Protein AF-A0A0S2EX19-F1 (afdb_monomer_lite)

Radius of gyration: 13.66 Å; chains: 1; bounding box: 35×27×42 Å

pLDDT: mean 86.7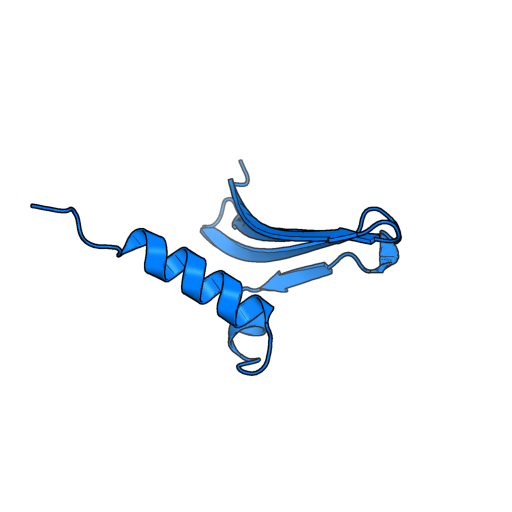5, std 10.0, range [54.12, 96.38]

Sequence (75 aa):
MRQSALLGTRMSSIRDCAWFLEQDEDGALFVSYENDDDPSDNWRKPLAEVLADQKSSTAKMVQERVNRMFERRKV

Secondary structure (DSSP, 8-state):
--EEEEEEEEE-SS-EEEEEEEE-TT--EEEEEEESS-GGG-EEEEHHHHHH-TT-HHHHHHHHHHHHHHS----

Foldseek 3Di:
DKDKDWLDWDDDPQWTKTKIWIADPVRFIKIWIQIPNDRVPTDIGGPVVVCVPVVDPSVVSVVVVVVVVVPDDPD

Structure (mmCIF, N/CA/C/O backbone):
data_AF-A0A0S2EX19-F1
#
_entry.id   AF-A0A0S2EX19-F1
#
loop_
_atom_site.group_PDB
_atom_site.id
_atom_site.type_symbol
_atom_site.label_atom_id
_atom_site.label_alt_id
_atom_site.label_comp_id
_atom_site.label_asym_id
_atom_site.label_entity_id
_atom_site.label_seq_id
_atom_site.pdbx_PDB_ins_code
_atom_site.Cartn_x
_atom_site.Cartn_y
_atom_site.Cartn_z
_atom_site.occupancy
_atom_site.B_iso_or_equiv
_atom_site.auth_seq_id
_atom_site.auth_comp_id
_atom_site.auth_asym_id
_atom_site.auth_atom_id
_atom_site.pdbx_PDB_model_num
ATOM 1 N N . MET A 1 1 ? -16.350 5.749 -6.569 1.00 65.44 1 MET A N 1
ATOM 2 C CA . MET A 1 1 ? -15.180 6.645 -6.645 1.00 65.44 1 MET A CA 1
ATOM 3 C C . MET A 1 1 ? -14.089 6.057 -5.772 1.00 65.44 1 MET A C 1
ATOM 5 O O . MET A 1 1 ? -14.345 5.813 -4.599 1.00 65.44 1 MET A O 1
ATOM 9 N N . ARG A 1 2 ? -12.912 5.793 -6.341 1.00 81.94 2 ARG A N 1
ATOM 10 C CA . ARG A 1 2 ? -11.777 5.205 -5.622 1.00 81.94 2 ARG A CA 1
ATOM 11 C C . ARG A 1 2 ? -11.147 6.229 -4.683 1.00 81.94 2 ARG A C 1
ATOM 13 O O . ARG A 1 2 ? -10.947 7.372 -5.089 1.00 81.94 2 ARG A O 1
ATOM 20 N N . GLN A 1 3 ? -10.849 5.829 -3.452 1.00 91.19 3 GLN A N 1
ATOM 21 C CA . GLN A 1 3 ? -10.140 6.680 -2.496 1.00 91.19 3 GLN A CA 1
ATOM 22 C C . GLN A 1 3 ? -8.683 6.243 -2.410 1.00 91.19 3 GLN A C 1
ATOM 24 O O . GLN A 1 3 ? -8.399 5.048 -2.384 1.00 91.19 3 GLN A O 1
ATOM 29 N N . SER A 1 4 ? -7.763 7.200 -2.346 1.00 93.31 4 SER A N 1
ATOM 30 C CA . SER A 1 4 ? -6.342 6.925 -2.155 1.00 93.31 4 SER A CA 1
ATOM 31 C C . SER A 1 4 ? -5.747 7.832 -1.082 1.00 93.31 4 SER A C 1
ATOM 33 O O . SER A 1 4 ? -6.164 8.975 -0.882 1.00 93.31 4 SER A O 1
ATOM 35 N N . ALA A 1 5 ? -4.774 7.299 -0.352 1.00 91.31 5 ALA A N 1
ATOM 36 C CA . ALA A 1 5 ? -4.009 8.015 0.652 1.00 91.31 5 ALA A CA 1
ATOM 37 C C . ALA A 1 5 ? -2.520 7.725 0.463 1.00 91.31 5 ALA A C 1
ATOM 39 O O . ALA A 1 5 ? -2.109 6.568 0.437 1.00 91.31 5 ALA A O 1
ATOM 40 N N . LEU A 1 6 ? -1.705 8.776 0.383 1.00 91.94 6 LEU A N 1
ATOM 41 C CA . LEU A 1 6 ? -0.254 8.646 0.287 1.00 91.94 6 LEU A CA 1
ATOM 42 C C . LEU A 1 6 ? 0.318 8.003 1.562 1.00 91.94 6 LEU A C 1
ATOM 44 O O . LEU A 1 6 ? 0.062 8.472 2.676 1.00 91.94 6 LEU A O 1
ATOM 48 N N . LEU A 1 7 ? 1.102 6.940 1.384 1.00 91.06 7 LEU A N 1
ATOM 49 C CA . LEU A 1 7 ? 1.837 6.255 2.448 1.00 91.06 7 LEU A CA 1
ATOM 50 C C . LEU A 1 7 ? 3.241 6.835 2.611 1.00 91.06 7 LEU A C 1
ATOM 52 O O . LEU A 1 7 ? 3.666 7.112 3.731 1.00 91.06 7 LEU A O 1
ATOM 56 N N . GLY A 1 8 ? 3.941 7.053 1.500 1.00 89.75 8 GLY A N 1
ATOM 57 C CA . GLY A 1 8 ? 5.293 7.595 1.493 1.00 89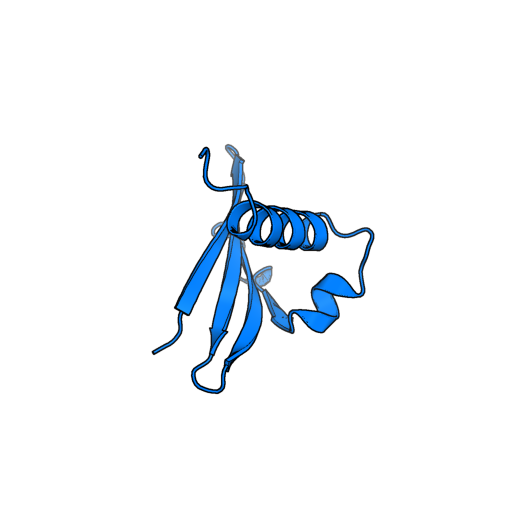.75 8 GLY A CA 1
ATOM 58 C C . GLY A 1 8 ? 5.784 7.872 0.080 1.00 89.75 8 GLY A C 1
ATOM 59 O O . GLY A 1 8 ? 5.222 7.368 -0.892 1.00 89.75 8 GLY A O 1
ATOM 60 N N . THR A 1 9 ? 6.839 8.672 -0.016 1.00 91.06 9 THR A N 1
ATOM 61 C CA . THR A 1 9 ? 7.558 8.933 -1.262 1.00 91.06 9 THR A CA 1
ATOM 62 C C . THR A 1 9 ? 9.044 8.701 -1.051 1.00 91.06 9 THR A C 1
ATOM 64 O O . THR A 1 9 ? 9.579 8.872 0.048 1.00 91.06 9 THR A O 1
ATOM 67 N N . ARG A 1 10 ? 9.727 8.310 -2.120 1.00 84.75 10 ARG A N 1
ATOM 68 C CA . ARG A 1 10 ? 11.180 8.321 -2.206 1.00 84.75 10 ARG A CA 1
ATOM 69 C C . ARG A 1 10 ? 11.535 9.132 -3.435 1.00 84.75 10 ARG A C 1
ATOM 71 O O . ARG A 1 10 ? 11.333 8.656 -4.542 1.00 84.75 10 ARG A O 1
ATOM 78 N N . MET A 1 11 ? 12.053 10.332 -3.205 1.00 84.44 11 MET A N 1
ATOM 79 C CA . MET A 1 11 ? 12.541 11.201 -4.269 1.00 84.44 11 MET A CA 1
ATOM 80 C C . MET A 1 11 ? 14.061 11.154 -4.308 1.00 84.44 11 MET A C 1
ATOM 82 O O . MET A 1 11 ? 14.727 11.184 -3.266 1.00 84.44 11 MET A O 1
ATOM 86 N N . SER A 1 12 ? 14.623 11.058 -5.502 1.00 77.31 12 SER A N 1
ATOM 87 C CA . SER A 1 12 ? 16.066 11.105 -5.719 1.00 77.31 12 SER A CA 1
ATOM 88 C C . SER A 1 12 ? 16.358 11.688 -7.092 1.00 77.31 12 SER A C 1
ATOM 90 O O . SER A 1 12 ? 15.503 11.665 -7.963 1.00 77.31 12 SER A O 1
ATOM 92 N N . SER A 1 13 ? 17.590 12.142 -7.334 1.00 71.62 13 SER A N 1
ATOM 93 C CA . SER A 1 13 ? 17.999 12.668 -8.649 1.00 71.62 13 SER A CA 1
ATOM 94 C C . SER A 1 13 ? 17.857 11.672 -9.813 1.00 71.62 13 SER A C 1
ATOM 96 O O . SER A 1 13 ? 18.136 12.040 -10.947 1.00 71.62 13 SER A O 1
ATOM 98 N N . ILE A 1 14 ? 17.529 10.409 -9.524 1.00 66.94 14 ILE A N 1
ATOM 99 C CA . ILE A 1 14 ? 17.506 9.286 -10.467 1.00 66.94 14 ILE A CA 1
ATOM 100 C C . ILE A 1 14 ? 16.143 8.582 -10.472 1.00 66.94 14 ILE A C 1
ATOM 102 O O . ILE A 1 14 ? 15.841 7.866 -11.418 1.00 66.94 14 ILE A O 1
ATOM 106 N N . ARG A 1 15 ? 15.372 8.691 -9.385 1.00 68.94 15 ARG A N 1
ATOM 107 C CA . ARG A 1 15 ? 14.136 7.934 -9.231 1.00 68.94 15 ARG A CA 1
ATOM 108 C C . ARG A 1 15 ? 13.160 8.618 -8.293 1.00 68.94 15 ARG A C 1
ATOM 110 O O . ARG A 1 15 ? 13.517 8.813 -7.122 1.00 68.94 15 ARG A O 1
ATOM 117 N N . ASP A 1 16 ? 11.952 8.854 -8.787 1.00 87.06 16 ASP A N 1
ATOM 118 C CA . ASP A 1 16 ? 10.806 9.275 -7.990 1.00 87.06 16 ASP A CA 1
ATOM 119 C C . ASP A 1 16 ? 9.795 8.127 -7.873 1.00 87.06 16 ASP A C 1
ATOM 121 O O . ASP A 1 16 ? 9.266 7.608 -8.855 1.00 87.06 16 ASP A O 1
ATOM 125 N N . CYS A 1 17 ? 9.554 7.692 -6.633 1.00 91.06 17 CYS A N 1
ATOM 126 C CA . CYS A 1 17 ? 8.558 6.668 -6.335 1.00 91.06 17 CYS A CA 1
ATOM 127 C C . CYS A 1 17 ? 7.595 7.096 -5.238 1.00 91.06 17 CYS A C 1
ATOM 129 O O . CYS A 1 17 ? 7.984 7.759 -4.269 1.00 91.06 17 CYS A O 1
ATOM 131 N N . ALA A 1 18 ? 6.365 6.606 -5.330 1.00 93.69 18 ALA A N 1
ATOM 132 C CA . ALA A 1 18 ? 5.321 6.808 -4.343 1.00 93.69 18 ALA A CA 1
ATOM 133 C C . ALA A 1 18 ? 4.603 5.497 -4.006 1.00 93.69 18 ALA A C 1
ATOM 135 O O . ALA A 1 18 ? 4.488 4.589 -4.826 1.00 93.69 18 ALA A O 1
ATOM 136 N N . TRP A 1 19 ? 4.109 5.407 -2.772 1.00 94.81 19 TRP A N 1
ATOM 137 C CA . TRP A 1 19 ? 3.251 4.318 -2.313 1.00 94.81 19 TRP A CA 1
ATOM 138 C C . TRP A 1 19 ? 1.921 4.879 -1.838 1.00 94.81 19 TRP A C 1
ATOM 140 O O . TRP A 1 19 ? 1.896 5.855 -1.081 1.00 94.81 19 TRP A O 1
ATOM 150 N N . PHE A 1 20 ? 0.823 4.217 -2.190 1.00 95.06 20 PHE A N 1
ATOM 151 C CA . PHE A 1 20 ? -0.522 4.636 -1.808 1.00 95.06 20 PHE A CA 1
ATOM 152 C C . PHE A 1 20 ? -1.295 3.489 -1.174 1.00 95.06 20 PHE A C 1
ATOM 154 O O . PHE A 1 20 ? -1.178 2.340 -1.584 1.00 95.06 20 PHE A O 1
ATOM 161 N N . LEU A 1 21 ? -2.108 3.816 -0.175 1.00 95.12 21 LEU A N 1
ATOM 162 C CA . LEU A 1 21 ? -3.180 2.966 0.318 1.00 95.12 21 LEU A CA 1
ATOM 163 C C . LEU A 1 21 ? -4.443 3.341 -0.442 1.00 95.12 21 LEU A C 1
ATOM 165 O O . LEU A 1 21 ? -4.839 4.505 -0.437 1.00 95.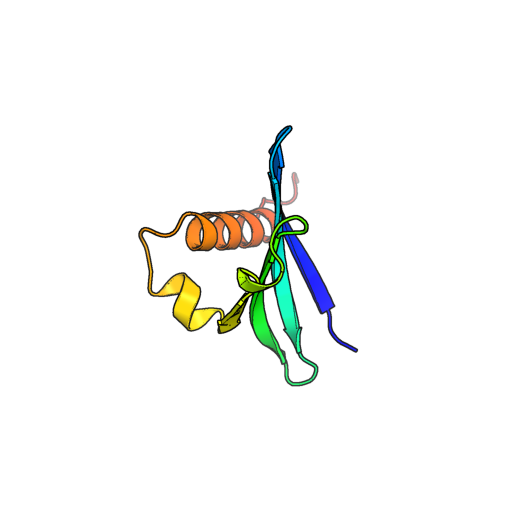12 21 LEU A O 1
ATOM 169 N N . GLU A 1 22 ? -5.080 2.368 -1.067 1.00 95.56 22 GLU A N 1
ATOM 170 C CA . GLU A 1 22 ? -6.219 2.593 -1.940 1.00 95.56 22 GLU A CA 1
ATOM 171 C C . GLU A 1 22 ? -7.416 1.762 -1.483 1.00 95.56 22 GLU A C 1
ATOM 173 O O . GLU A 1 22 ? -7.267 0.595 -1.119 1.00 95.56 22 GLU A O 1
ATOM 178 N N . GLN A 1 23 ? -8.601 2.364 -1.529 1.00 95.56 23 GLN A N 1
ATOM 179 C CA . GLN A 1 23 ? -9.874 1.710 -1.262 1.00 95.56 23 GLN A CA 1
ATOM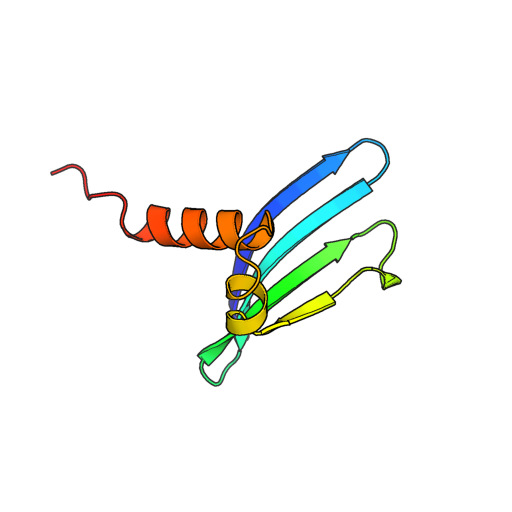 180 C C . GLN A 1 23 ? -10.740 1.748 -2.520 1.00 95.56 23 GLN A C 1
ATOM 182 O O . GLN A 1 23 ? -11.034 2.822 -3.061 1.00 95.56 23 GLN A O 1
ATOM 187 N N . ASP A 1 24 ? -11.127 0.564 -2.981 1.00 95.25 24 ASP A N 1
ATOM 188 C CA . ASP A 1 24 ? -12.070 0.394 -4.082 1.00 95.25 24 ASP A CA 1
ATOM 189 C C . ASP A 1 24 ? -13.514 0.649 -3.619 1.00 95.25 24 ASP A C 1
ATOM 191 O O . ASP A 1 24 ? -13.796 0.857 -2.439 1.00 95.25 24 ASP A O 1
ATOM 195 N N . GLU A 1 25 ? -14.454 0.671 -4.563 1.00 94.62 25 GLU A N 1
ATOM 196 C CA . GLU A 1 25 ? -15.858 1.008 -4.289 1.00 94.62 25 GLU A CA 1
ATOM 197 C C . GLU A 1 25 ? -16.575 -0.025 -3.409 1.00 94.62 25 GLU A C 1
ATOM 199 O O . GLU A 1 25 ? -17.502 0.323 -2.681 1.00 94.62 25 GLU A O 1
ATOM 204 N N . ASP A 1 26 ? -16.127 -1.279 -3.452 1.00 93.81 26 ASP A N 1
ATOM 205 C CA . ASP A 1 26 ? -16.604 -2.385 -2.617 1.00 93.81 26 ASP A CA 1
ATOM 206 C C . ASP A 1 26 ? -15.967 -2.399 -1.214 1.00 93.81 26 ASP A C 1
ATOM 208 O O . ASP A 1 26 ? -16.286 -3.250 -0.382 1.00 93.81 26 ASP A O 1
ATOM 212 N N . GLY A 1 27 ? -15.071 -1.449 -0.937 1.00 91.06 27 GLY A N 1
ATOM 213 C CA . GLY A 1 27 ? -14.336 -1.344 0.314 1.00 91.06 27 GLY A CA 1
ATOM 214 C C . GLY A 1 27 ? -13.060 -2.186 0.369 1.00 91.06 27 GLY A C 1
ATOM 215 O O . GLY A 1 27 ? -12.383 -2.148 1.401 1.00 91.06 27 GLY A O 1
ATOM 216 N N . ALA A 1 28 ? -12.698 -2.906 -0.698 1.00 94.69 28 ALA A N 1
ATOM 217 C CA . ALA A 1 28 ? -11.462 -3.676 -0.750 1.00 94.69 28 ALA A CA 1
ATOM 218 C C . ALA A 1 28 ? -10.231 -2.757 -0.691 1.00 94.69 28 ALA A C 1
ATOM 220 O O . ALA A 1 28 ? -10.179 -1.703 -1.330 1.00 94.69 28 ALA A O 1
ATOM 221 N N . LEU A 1 29 ? -9.232 -3.167 0.099 1.00 95.06 29 LEU A N 1
ATOM 222 C CA . LEU A 1 29 ? -8.028 -2.381 0.370 1.00 95.06 29 LEU A CA 1
ATOM 223 C C . LEU A 1 29 ? -6.814 -2.925 -0.377 1.00 95.06 29 LEU A C 1
ATOM 225 O O . LEU A 1 29 ? -6.497 -4.118 -0.318 1.00 95.06 29 LEU A O 1
ATOM 229 N N . PHE A 1 30 ? -6.087 -2.011 -1.007 1.00 96.38 30 PHE A N 1
ATOM 230 C CA . PHE A 1 30 ? -4.903 -2.291 -1.804 1.00 96.38 30 PHE A CA 1
ATOM 231 C C . PHE A 1 30 ? -3.775 -1.337 -1.448 1.00 96.38 30 PHE A C 1
ATOM 233 O O . PHE A 1 30 ? -3.998 -0.242 -0.936 1.00 96.38 30 PHE A O 1
ATOM 240 N N . VAL A 1 31 ? -2.557 -1.755 -1.761 1.00 95.38 31 VAL A N 1
ATOM 241 C CA . VAL A 1 31 ? -1.404 -0.866 -1.805 1.00 95.38 31 VAL A CA 1
ATOM 242 C C . VAL A 1 31 ? -0.915 -0.805 -3.241 1.00 95.38 31 VAL A C 1
ATOM 244 O O . VAL A 1 31 ? -0.694 -1.854 -3.853 1.00 95.38 31 VAL A O 1
ATOM 247 N N . SER A 1 32 ? -0.749 0.404 -3.764 1.00 96.25 32 SER A N 1
ATOM 248 C CA . SER A 1 32 ? -0.081 0.640 -5.038 1.00 96.25 32 SER A CA 1
ATOM 249 C C . SER A 1 32 ? 1.301 1.239 -4.824 1.00 96.25 32 SER A C 1
ATOM 251 O O . SER A 1 32 ? 1.570 1.920 -3.830 1.00 96.25 32 SER A O 1
ATOM 253 N N . TYR A 1 33 ? 2.177 0.945 -5.771 1.00 94.25 33 TYR A N 1
ATOM 254 C CA . TYR A 1 33 ? 3.480 1.557 -5.932 1.00 94.25 33 TYR A CA 1
ATOM 255 C C . TYR A 1 33 ? 3.566 2.123 -7.341 1.00 94.25 33 TYR A C 1
ATOM 257 O O . TYR A 1 33 ? 3.257 1.431 -8.314 1.00 94.25 33 TYR A O 1
ATOM 265 N N . GLU A 1 34 ? 3.985 3.377 -7.409 1.00 94.31 34 GLU A N 1
ATOM 266 C CA . GLU A 1 34 ? 4.184 4.127 -8.639 1.00 94.31 34 GLU A CA 1
ATOM 267 C C . GLU A 1 34 ? 5.645 4.568 -8.708 1.00 94.31 34 GLU A C 1
ATOM 269 O O . GLU A 1 34 ? 6.206 5.058 -7.725 1.00 94.31 34 GLU A O 1
ATOM 274 N N . ASN A 1 35 ? 6.255 4.357 -9.864 1.00 91.69 35 ASN A N 1
ATOM 275 C CA . ASN A 1 35 ? 7.612 4.728 -10.215 1.00 91.69 35 ASN A CA 1
ATOM 276 C C . ASN A 1 35 ? 7.552 5.462 -11.558 1.00 91.69 35 ASN A C 1
ATOM 278 O O . ASN A 1 35 ? 7.253 4.854 -12.588 1.00 91.69 35 ASN A O 1
ATOM 282 N N . ASP A 1 36 ? 7.815 6.765 -11.531 1.00 87.00 36 ASP A N 1
ATOM 283 C CA . ASP A 1 36 ? 7.663 7.620 -12.713 1.00 87.00 36 ASP A CA 1
ATOM 284 C C . ASP A 1 36 ? 8.735 7.328 -13.775 1.00 87.00 36 ASP A C 1
ATOM 286 O O . ASP A 1 36 ? 8.482 7.455 -14.974 1.00 87.00 36 ASP A O 1
ATOM 290 N N . ASP A 1 37 ? 9.917 6.879 -13.348 1.00 86.94 37 ASP A N 1
ATOM 291 C CA . ASP A 1 37 ? 11.046 6.584 -14.232 1.00 86.94 37 ASP A CA 1
ATOM 292 C C . ASP A 1 37 ? 10.922 5.230 -14.938 1.00 86.94 37 ASP A C 1
ATOM 294 O O . ASP A 1 37 ? 11.411 5.056 -16.056 1.00 86.94 37 ASP A O 1
ATOM 298 N N . ASP A 1 38 ? 10.280 4.256 -14.290 1.00 86.81 38 ASP A N 1
ATOM 299 C CA . ASP A 1 38 ? 10.045 2.929 -14.858 1.00 86.81 38 ASP A CA 1
ATOM 300 C C . ASP A 1 38 ? 8.631 2.435 -14.525 1.00 86.81 38 ASP A C 1
ATOM 302 O O . ASP A 1 38 ? 8.439 1.697 -13.551 1.00 86.81 38 ASP A O 1
ATOM 306 N N . PRO A 1 39 ? 7.635 2.785 -15.359 1.00 86.69 39 PRO A N 1
ATOM 307 C CA . PRO A 1 39 ? 6.252 2.371 -15.154 1.00 86.69 39 PRO A CA 1
ATOM 308 C C . PRO A 1 39 ? 6.039 0.854 -15.192 1.00 86.69 39 PRO A C 1
ATOM 310 O O . PRO A 1 39 ? 4.982 0.381 -14.775 1.00 86.69 39 PRO A O 1
ATOM 313 N N . SER A 1 40 ? 7.002 0.074 -15.701 1.00 90.06 40 SER A N 1
ATOM 314 C CA . SER A 1 40 ? 6.911 -1.391 -15.699 1.00 90.06 40 SER A CA 1
ATOM 315 C C . SER A 1 40 ? 7.132 -2.000 -14.308 1.00 90.06 40 SER A C 1
ATOM 317 O O . SER A 1 40 ? 6.707 -3.128 -14.061 1.00 90.06 40 SER A O 1
ATOM 319 N N . ASP A 1 41 ? 7.730 -1.232 -13.391 1.00 90.19 41 ASP A N 1
ATOM 320 C CA . ASP A 1 41 ? 7.911 -1.565 -11.973 1.00 90.19 41 ASP A CA 1
ATOM 321 C C . ASP A 1 41 ? 6.648 -1.253 -11.145 1.00 90.19 41 ASP A C 1
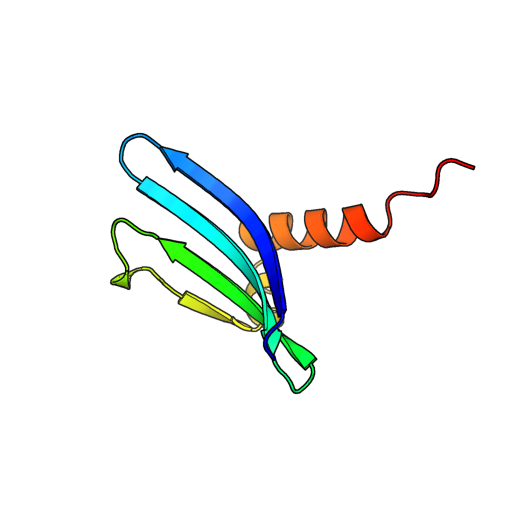ATOM 323 O O . ASP A 1 41 ? 6.566 -1.620 -9.973 1.00 90.19 41 ASP A O 1
ATOM 327 N N . ASN A 1 42 ? 5.642 -0.590 -11.732 1.00 93.50 42 ASN A N 1
ATOM 328 C CA . ASN A 1 42 ? 4.401 -0.260 -11.036 1.00 93.50 42 ASN A CA 1
ATOM 329 C C . ASN A 1 42 ? 3.635 -1.529 -10.671 1.00 93.50 42 ASN A C 1
ATOM 331 O O . ASN A 1 42 ? 3.424 -2.427 -11.490 1.00 93.50 42 ASN A O 1
ATOM 335 N N . TRP A 1 43 ? 3.144 -1.582 -9.438 1.00 95.38 43 TRP A N 1
ATOM 336 C CA . TRP A 1 43 ? 2.352 -2.713 -8.977 1.00 95.38 43 TRP A CA 1
ATOM 337 C C . TRP A 1 43 ? 1.238 -2.276 -8.045 1.00 95.38 43 TRP A C 1
ATOM 339 O O . TRP A 1 43 ? 1.266 -1.219 -7.420 1.00 95.38 43 TRP A O 1
ATOM 349 N N . ARG A 1 44 ? 0.243 -3.152 -7.935 1.00 95.69 44 ARG A N 1
ATOM 350 C CA . ARG A 1 44 ? -0.890 -3.012 -7.030 1.00 95.69 44 ARG A CA 1
ATOM 351 C C . ARG A 1 44 ? -1.185 -4.363 -6.414 1.00 95.69 44 ARG A C 1
ATOM 353 O O . ARG A 1 44 ? -1.402 -5.334 -7.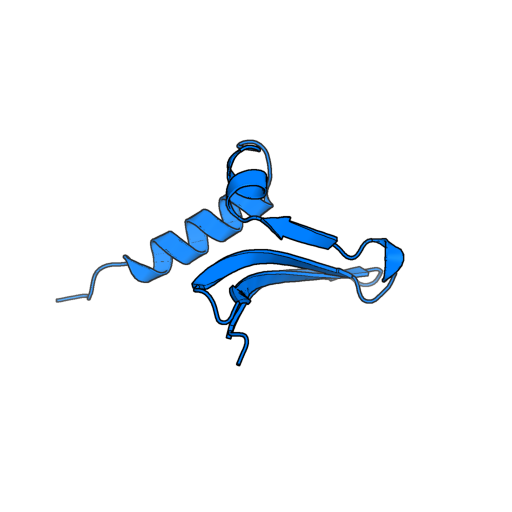135 1.00 95.69 44 ARG A O 1
ATOM 360 N N . LYS A 1 45 ? -1.193 -4.426 -5.087 1.00 95.69 45 LYS A N 1
ATOM 361 C CA . LYS A 1 45 ? -1.350 -5.676 -4.341 1.00 95.69 45 LYS A CA 1
ATOM 362 C C . LYS A 1 45 ? -2.419 -5.545 -3.264 1.00 95.69 45 LYS A C 1
ATOM 364 O O . LYS A 1 45 ? -2.571 -4.456 -2.704 1.00 95.69 45 LYS A O 1
ATOM 369 N N . PRO A 1 46 ? -3.163 -6.621 -2.951 1.00 95.94 46 PRO A N 1
ATOM 370 C CA . PRO A 1 46 ? -4.073 -6.625 -1.814 1.00 95.94 46 PRO A CA 1
ATOM 371 C C . PRO A 1 46 ? -3.331 -6.267 -0.527 1.00 95.94 46 PRO A C 1
ATOM 373 O O . PRO A 1 46 ? -2.218 -6.742 -0.292 1.00 95.94 46 PRO A O 1
ATOM 376 N N . LEU A 1 47 ? -3.961 -5.475 0.342 1.00 93.69 47 LEU A N 1
ATOM 377 C CA . LEU A 1 47 ? -3.342 -5.062 1.602 1.00 93.69 47 LEU A CA 1
ATOM 378 C C . LEU A 1 47 ? -2.897 -6.269 2.451 1.00 93.69 47 LEU A C 1
ATOM 380 O O . LEU A 1 47 ? -1.827 -6.241 3.054 1.00 93.69 47 LEU A O 1
ATOM 384 N N . ALA A 1 48 ? -3.683 -7.350 2.453 1.00 92.12 48 ALA A N 1
ATOM 385 C CA . ALA A 1 48 ? -3.353 -8.578 3.173 1.00 92.12 48 ALA A CA 1
ATOM 386 C C . ALA A 1 48 ? -2.034 -9.219 2.699 1.00 92.12 48 ALA A C 1
ATOM 388 O O . ALA A 1 48 ? -1.276 -9.719 3.526 1.00 92.12 48 ALA A O 1
ATOM 389 N N . GLU A 1 49 ? -1.732 -9.166 1.396 1.00 93.62 49 GLU A N 1
ATOM 390 C CA . GLU A 1 49 ? -0.470 -9.676 0.844 1.00 93.62 49 GLU A CA 1
ATOM 391 C C . GLU A 1 49 ? 0.715 -8.831 1.325 1.00 93.62 49 GLU A C 1
ATOM 393 O O . GLU A 1 49 ? 1.731 -9.369 1.755 1.00 93.62 49 GLU A O 1
ATOM 398 N N . VAL A 1 50 ? 0.564 -7.503 1.321 1.00 92.00 50 VAL A N 1
ATOM 399 C CA . VAL A 1 50 ? 1.614 -6.581 1.781 1.00 92.00 50 VAL A CA 1
ATOM 400 C C . VAL A 1 50 ? 1.901 -6.752 3.271 1.00 92.00 50 VAL A C 1
ATOM 402 O O . VAL A 1 50 ? 3.059 -6.719 3.676 1.00 92.00 50 VAL A O 1
ATOM 405 N N . LEU A 1 51 ? 0.869 -6.964 4.091 1.00 89.69 51 LEU A N 1
ATOM 406 C CA . LEU A 1 51 ? 1.023 -7.176 5.534 1.00 89.69 51 LEU A CA 1
ATOM 407 C C . LEU A 1 51 ? 1.571 -8.565 5.890 1.00 89.69 51 LEU A C 1
ATOM 409 O O . LEU A 1 51 ? 2.162 -8.725 6.959 1.00 89.69 51 LEU A O 1
ATOM 413 N N . ALA A 1 52 ? 1.390 -9.564 5.020 1.00 90.06 52 ALA A N 1
ATOM 414 C CA . ALA A 1 52 ? 1.959 -10.893 5.221 1.00 90.06 52 ALA A CA 1
ATOM 415 C C . ALA A 1 52 ? 3.498 -10.875 5.152 1.00 90.06 52 ALA A C 1
ATOM 417 O O . ALA A 1 52 ? 4.154 -11.662 5.838 1.00 90.06 52 ALA A O 1
ATOM 418 N N . ASP A 1 53 ? 4.084 -9.945 4.391 1.00 86.69 53 ASP A N 1
ATOM 419 C CA . ASP A 1 53 ? 5.527 -9.712 4.378 1.00 86.69 53 ASP A CA 1
ATOM 420 C C . ASP A 1 53 ? 5.954 -8.751 5.500 1.00 86.69 53 ASP A C 1
ATOM 422 O O . ASP A 1 53 ? 6.177 -7.554 5.304 1.00 86.69 53 ASP A O 1
ATOM 426 N N . GLN A 1 54 ? 6.125 -9.296 6.706 1.00 67.44 54 GLN A N 1
ATOM 427 C CA . GLN A 1 54 ? 6.519 -8.513 7.884 1.00 67.44 54 GLN A CA 1
ATOM 428 C C . GLN A 1 54 ? 7.908 -7.857 7.784 1.00 67.44 54 GLN A C 1
ATOM 430 O O . GLN A 1 54 ? 8.239 -6.998 8.607 1.00 67.44 54 GLN A O 1
ATOM 435 N N . LYS A 1 55 ? 8.744 -8.239 6.808 1.00 75.12 55 LYS A N 1
ATOM 436 C CA . LYS A 1 55 ? 10.052 -7.603 6.583 1.00 75.12 55 LYS A CA 1
ATOM 437 C C . LYS A 1 55 ? 9.970 -6.427 5.608 1.00 75.12 55 LYS A C 1
ATOM 439 O O . LYS A 1 55 ? 10.934 -5.664 5.520 1.00 75.12 55 LYS A O 1
ATOM 444 N N . SER A 1 56 ? 8.837 -6.240 4.932 1.00 84.06 56 SER A N 1
ATOM 445 C CA . SER A 1 56 ? 8.635 -5.160 3.973 1.00 84.06 56 SER A CA 1
ATOM 446 C C . SER A 1 56 ? 8.605 -3.785 4.649 1.00 84.06 56 SER A C 1
ATOM 448 O O . SER A 1 56 ? 7.885 -3.545 5.622 1.00 84.06 56 SER A O 1
ATOM 450 N N . SER A 1 57 ? 9.364 -2.834 4.099 1.00 85.81 57 SER A N 1
ATOM 451 C CA . SER A 1 57 ? 9.266 -1.415 4.466 1.00 85.81 57 SER A CA 1
ATOM 452 C C . SER A 1 57 ? 7.869 -0.854 4.189 1.00 85.81 57 SER A C 1
ATOM 454 O O . SER A 1 57 ? 7.398 0.005 4.931 1.00 85.81 57 SER A O 1
ATOM 456 N N . THR A 1 58 ? 7.164 -1.379 3.185 1.00 87.88 58 THR A N 1
ATOM 457 C CA . THR A 1 58 ? 5.794 -0.976 2.858 1.00 87.88 58 THR A CA 1
ATOM 458 C C . THR A 1 58 ? 4.801 -1.369 3.943 1.00 87.88 58 THR A C 1
ATOM 460 O O . THR A 1 58 ? 3.963 -0.548 4.312 1.00 87.88 58 THR A O 1
ATOM 463 N N . ALA A 1 59 ? 4.939 -2.561 4.531 1.00 88.50 59 ALA A N 1
ATOM 464 C CA . ALA A 1 59 ? 4.116 -2.967 5.671 1.00 88.50 59 ALA A CA 1
ATOM 465 C C . ALA A 1 59 ? 4.277 -1.995 6.855 1.00 88.50 59 ALA A C 1
ATOM 467 O O . ALA A 1 59 ? 3.292 -1.609 7.487 1.00 88.50 59 ALA A O 1
ATOM 468 N N . LYS A 1 60 ? 5.506 -1.516 7.106 1.00 90.38 60 LYS A N 1
ATOM 469 C CA . LYS A 1 60 ? 5.770 -0.495 8.134 1.00 90.38 60 LYS A CA 1
ATOM 470 C C . LYS A 1 60 ? 5.105 0.843 7.814 1.00 90.38 60 LYS A C 1
ATOM 472 O O . LYS A 1 60 ? 4.481 1.414 8.700 1.00 90.38 60 LYS A O 1
ATOM 477 N N . MET A 1 61 ? 5.167 1.314 6.565 1.00 90.50 61 MET A N 1
ATOM 478 C CA . MET A 1 61 ? 4.504 2.565 6.162 1.00 90.50 61 MET A CA 1
ATOM 479 C C . MET A 1 61 ? 2.984 2.501 6.351 1.00 90.50 61 MET A C 1
ATOM 481 O O . MET A 1 61 ? 2.374 3.462 6.822 1.00 90.50 61 MET A O 1
ATOM 485 N N . VAL A 1 62 ? 2.367 1.357 6.035 1.00 89.75 62 VAL A N 1
ATOM 486 C CA . VAL A 1 62 ? 0.942 1.142 6.315 1.00 89.75 62 VAL A CA 1
ATOM 487 C C . VAL A 1 62 ? 0.677 1.204 7.817 1.00 89.75 62 VAL A C 1
ATOM 489 O O . VAL A 1 62 ? -0.224 1.923 8.247 1.00 89.75 62 VAL A O 1
ATOM 492 N N . GLN A 1 63 ? 1.471 0.501 8.628 1.00 88.75 63 GLN A N 1
ATOM 493 C CA . GLN A 1 63 ? 1.311 0.511 10.081 1.00 88.75 63 GLN A CA 1
ATOM 494 C C . GLN A 1 63 ? 1.460 1.923 10.666 1.00 88.75 63 GLN A C 1
ATOM 496 O O . GLN A 1 63 ? 0.667 2.318 11.516 1.00 88.75 63 GLN A O 1
ATOM 501 N N . GLU A 1 64 ? 2.429 2.710 10.200 1.00 89.00 64 GLU A N 1
ATOM 502 C CA . GLU A 1 64 ? 2.602 4.105 10.612 1.00 89.00 64 GLU A CA 1
ATOM 503 C C . GLU A 1 64 ? 1.389 4.963 10.248 1.00 89.00 64 GLU A C 1
ATOM 505 O O . GLU A 1 64 ? 0.917 5.751 11.069 1.00 89.00 64 GLU A O 1
ATOM 510 N N . ARG A 1 65 ? 0.842 4.791 9.039 1.00 86.50 65 ARG A N 1
ATOM 511 C CA . ARG A 1 65 ? -0.371 5.495 8.610 1.00 86.50 65 ARG A CA 1
ATOM 512 C C . ARG A 1 65 ? -1.561 5.156 9.503 1.00 86.50 65 ARG A C 1
ATOM 514 O O . ARG A 1 65 ? -2.285 6.068 9.898 1.00 86.50 65 ARG A O 1
ATOM 521 N N . VAL A 1 66 ? -1.741 3.877 9.831 1.00 85.25 66 VAL A N 1
ATOM 522 C CA . VAL A 1 66 ? -2.777 3.411 10.763 1.00 85.25 66 VAL A CA 1
ATOM 523 C C . VAL A 1 66 ? -2.552 4.022 12.144 1.00 85.25 66 VAL A C 1
ATOM 525 O O . VAL A 1 66 ? -3.471 4.610 12.702 1.00 85.25 66 VAL A O 1
ATOM 528 N N . ASN A 1 67 ? -1.326 3.977 12.669 1.00 86.12 67 ASN A N 1
ATOM 529 C CA . ASN A 1 67 ? -0.994 4.528 13.983 1.00 86.12 67 ASN A CA 1
ATOM 530 C C . ASN A 1 67 ? -1.342 6.021 14.093 1.00 86.12 67 ASN A C 1
ATOM 532 O O . ASN A 1 67 ? -1.911 6.424 15.105 1.00 86.12 67 ASN A O 1
ATOM 536 N N . ARG A 1 68 ? -1.104 6.822 13.042 1.00 82.12 68 ARG A N 1
ATOM 537 C CA . ARG A 1 68 ? -1.480 8.251 13.002 1.00 82.12 68 ARG A CA 1
ATOM 538 C C . ARG A 1 68 ? -2.985 8.494 13.140 1.00 82.12 68 ARG A C 1
ATOM 540 O O . ARG A 1 68 ? -3.381 9.546 13.625 1.00 82.12 68 ARG A O 1
ATOM 547 N N . MET A 1 69 ? -3.835 7.539 12.754 1.00 79.88 69 MET A N 1
ATOM 548 C CA . MET A 1 69 ? -5.288 7.641 12.969 1.00 79.88 69 MET A CA 1
ATOM 549 C C . MET A 1 69 ? -5.677 7.459 14.443 1.00 79.88 69 MET A C 1
ATOM 551 O O . MET A 1 69 ? -6.743 7.908 14.859 1.00 79.88 69 MET A O 1
ATOM 555 N N . PHE A 1 70 ? -4.809 6.817 15.227 1.00 78.31 70 PHE A N 1
ATOM 556 C CA . PHE A 1 70 ? -5.000 6.548 16.651 1.00 78.31 70 PHE A CA 1
ATOM 557 C C . PHE A 1 70 ? -4.122 7.425 17.556 1.00 78.31 70 PHE A C 1
ATOM 559 O O . PHE A 1 70 ? -4.185 7.283 18.781 1.00 78.31 70 PHE A O 1
ATOM 566 N N . GLU A 1 71 ? -3.319 8.338 16.998 1.00 72.94 71 GLU A N 1
ATOM 567 C CA . GLU A 1 71 ? -2.582 9.324 17.788 1.00 72.94 71 GLU A CA 1
ATOM 568 C C . GLU A 1 71 ? -3.586 10.162 18.597 1.00 72.94 71 GLU A C 1
ATOM 570 O O . GLU A 1 71 ? -4.441 10.864 18.054 1.00 72.94 71 GLU A O 1
ATOM 575 N N . ARG A 1 72 ? -3.534 9.993 19.928 1.00 63.34 72 ARG A N 1
ATOM 576 C CA . ARG A 1 72 ? -4.498 10.529 20.902 1.00 63.34 72 ARG A CA 1
ATOM 577 C C . ARG A 1 72 ? -4.836 11.993 20.615 1.00 63.34 72 ARG A C 1
ATOM 579 O O . ARG A 1 72 ? -3.936 12.829 20.525 1.00 63.34 72 ARG A O 1
ATOM 586 N N . ARG A 1 73 ? -6.137 12.327 20.637 1.00 58.81 73 ARG A N 1
ATOM 587 C CA . ARG A 1 73 ? -6.586 13.706 20.893 1.00 58.81 73 ARG A CA 1
ATOM 588 C C . ARG A 1 73 ? -5.854 14.187 22.144 1.00 58.81 73 ARG A C 1
ATOM 590 O O . ARG A 1 73 ? -6.029 13.593 23.206 1.00 58.81 73 ARG A O 1
ATOM 597 N N . LYS A 1 74 ? -5.017 15.219 22.009 1.00 58.12 74 LYS A N 1
ATOM 598 C CA . LYS A 1 74 ? -4.536 15.972 23.168 1.00 58.12 74 LYS A CA 1
ATOM 599 C C . LYS A 1 74 ? -5.788 16.550 23.832 1.00 58.12 74 LYS A C 1
ATOM 601 O O . LYS A 1 74 ? -6.419 17.428 23.249 1.00 58.12 74 LYS A O 1
ATOM 606 N N . VAL A 1 75 ? -6.202 15.940 24.940 1.00 54.12 75 VAL A N 1
ATOM 607 C CA . VAL A 1 75 ? -7.207 16.483 25.863 1.00 54.12 75 VAL A CA 1
ATOM 608 C C . VAL A 1 75 ? -6.494 17.460 26.778 1.00 54.12 75 VAL A C 1
ATOM 610 O O . VAL A 1 75 ? -5.375 17.104 27.216 1.00 54.12 75 VAL A O 1
#